Protein AF-A0A936CEL1-F1 (afdb_monomer_lite)

Foldseek 3Di:
DDQADWDADPVVQWIFDDDWDFDADPNDTDDTLPRKGFIFNVVPFAWPDFDPDPVQKDWDDDQWPPDDPPTDGDRPIDIGGDTDTPPTDIHRPPDDD

Sequence (97 aa):
MGDGSFSIDQQRYNADLGQLFYEIKGGKIAACSGTCPTRCAPPTLECDGHDRRKKSYEVWGSFFDGKGQPGQVNAVSHGSVPARFRNVNVINTGRKA

pLDDT: mean 76.97, std 11.88, range [41.47, 93.38]

Radius of gyration: 15.07 Å; chains: 1; bounding box: 42×28×39 Å

Structure (mmCIF, N/CA/C/O backbone):
data_AF-A0A936CEL1-F1
#
_entry.id   AF-A0A936CEL1-F1
#
loop_
_atom_site.group_PDB
_atom_site.id
_atom_site.type_symbol
_atom_site.label_atom_id
_atom_site.label_alt_id
_atom_site.label_comp_id
_atom_site.label_asym_id
_atom_site.label_entity_id
_atom_site.label_seq_id
_atom_site.pdbx_PDB_ins_code
_atom_site.Cartn_x
_atom_site.Cartn_y
_atom_site.Cartn_z
_atom_site.occupancy
_atom_site.B_iso_or_equiv
_atom_site.auth_seq_id
_atom_site.auth_comp_id
_atom_site.auth_asym_id
_atom_site.auth_atom_id
_atom_site.pdbx_PDB_model_num
ATOM 1 N N . MET A 1 1 ? 2.131 17.313 -6.023 1.00 41.47 1 MET A N 1
ATOM 2 C CA . MET A 1 1 ? 1.905 16.001 -5.385 1.00 41.47 1 MET A CA 1
ATOM 3 C C . MET A 1 1 ? 3.205 15.638 -4.696 1.00 41.47 1 MET A C 1
ATOM 5 O O . MET A 1 1 ? 4.238 15.825 -5.320 1.00 41.47 1 MET A O 1
ATOM 9 N N . GLY A 1 2 ? 3.172 15.316 -3.404 1.00 44.53 2 GLY A N 1
ATOM 10 C CA . GLY A 1 2 ? 4.379 15.002 -2.638 1.00 44.53 2 GLY A CA 1
ATOM 11 C C . GLY A 1 2 ? 4.614 13.500 -2.638 1.00 44.53 2 GLY A C 1
ATOM 12 O O . GLY A 1 2 ? 3.681 12.739 -2.378 1.00 44.53 2 GLY A O 1
ATOM 13 N N . ASP A 1 3 ? 5.840 13.083 -2.926 1.00 55.31 3 ASP A N 1
ATOM 14 C CA . ASP A 1 3 ? 6.237 11.692 -2.775 1.00 55.31 3 ASP A CA 1
ATOM 15 C C . ASP A 1 3 ? 6.333 11.409 -1.273 1.00 55.31 3 ASP A C 1
ATOM 17 O O . ASP A 1 3 ? 7.174 11.961 -0.565 1.00 55.31 3 ASP A O 1
ATOM 21 N N . GLY A 1 4 ? 5.387 10.630 -0.749 1.00 62.56 4 GLY A N 1
ATOM 22 C CA . GLY A 1 4 ? 5.457 10.121 0.618 1.00 62.56 4 GLY A CA 1
ATOM 23 C C . GLY A 1 4 ? 6.706 9.265 0.846 1.00 62.56 4 GLY A C 1
ATOM 24 O O . GLY A 1 4 ? 7.442 8.933 -0.081 1.00 62.56 4 GLY A O 1
ATOM 25 N N . SER A 1 5 ? 6.960 8.885 2.094 1.00 69.12 5 SER A N 1
ATOM 26 C CA . SER A 1 5 ? 8.141 8.093 2.441 1.00 69.12 5 SER A CA 1
ATOM 27 C C . SER A 1 5 ? 8.000 6.635 1.995 1.00 69.12 5 SER A C 1
ATOM 29 O O . SER A 1 5 ? 6.978 6.000 2.270 1.00 69.12 5 SER A O 1
ATOM 31 N N . PHE A 1 6 ? 9.058 6.091 1.391 1.00 76.06 6 PHE A N 1
ATOM 32 C CA . PHE A 1 6 ? 9.224 4.659 1.165 1.00 76.06 6 PHE A CA 1
ATOM 33 C C . PHE A 1 6 ? 10.606 4.200 1.645 1.00 76.06 6 PHE A C 1
ATOM 35 O O . PHE A 1 6 ? 11.626 4.784 1.286 1.00 76.06 6 PHE A O 1
ATOM 42 N N . SER A 1 7 ? 10.657 3.159 2.473 1.00 76.69 7 SER A N 1
ATOM 43 C CA . SER A 1 7 ? 11.900 2.474 2.833 1.00 76.69 7 SER A CA 1
ATOM 44 C C . SER A 1 7 ? 11.632 1.001 3.115 1.00 76.69 7 SER A C 1
ATOM 46 O O . SER A 1 7 ? 10.565 0.645 3.617 1.00 76.69 7 SER A O 1
ATOM 48 N N . ILE A 1 8 ? 12.588 0.142 2.765 1.00 79.38 8 ILE A N 1
ATOM 49 C CA . ILE A 1 8 ? 12.518 -1.297 3.012 1.00 79.38 8 ILE A CA 1
ATOM 50 C C . ILE A 1 8 ? 13.833 -1.730 3.645 1.00 79.38 8 ILE A C 1
ATOM 52 O O . ILE A 1 8 ? 14.905 -1.566 3.067 1.00 79.38 8 ILE A O 1
ATOM 56 N N . ASP A 1 9 ? 13.729 -2.319 4.826 1.00 82.69 9 ASP A N 1
ATOM 57 C CA . ASP A 1 9 ? 14.795 -3.070 5.463 1.00 82.69 9 ASP A CA 1
ATOM 58 C C . ASP A 1 9 ? 14.467 -4.556 5.342 1.00 82.69 9 ASP A C 1
ATOM 60 O O . ASP A 1 9 ? 13.636 -5.104 6.072 1.00 82.69 9 ASP A O 1
ATOM 64 N N . GLN A 1 10 ? 15.129 -5.207 4.389 1.00 77.06 10 GLN A N 1
ATOM 65 C CA . GLN A 1 10 ? 14.916 -6.621 4.115 1.00 77.06 10 GLN A CA 1
ATOM 66 C C . GLN A 1 10 ? 15.391 -7.523 5.265 1.00 77.06 10 GLN A C 1
ATOM 68 O O . GLN A 1 10 ? 14.794 -8.572 5.481 1.00 77.06 10 GLN A O 1
ATOM 73 N N . GLN A 1 11 ? 16.425 -7.135 6.020 1.00 81.25 11 GLN A N 1
ATOM 74 C CA . GLN A 1 11 ? 16.976 -7.975 7.092 1.00 81.25 11 GLN A CA 1
ATOM 75 C C . GLN A 1 11 ? 16.055 -8.014 8.310 1.00 81.25 11 GLN A C 1
ATOM 77 O O . GLN A 1 11 ? 15.898 -9.058 8.941 1.00 81.25 11 GLN A O 1
ATOM 82 N N . ARG A 1 12 ? 15.430 -6.879 8.636 1.00 82.25 12 ARG A N 1
ATOM 83 C CA . ARG A 1 12 ? 14.463 -6.770 9.738 1.00 82.25 12 ARG A CA 1
ATOM 84 C C . ARG A 1 12 ? 13.020 -6.985 9.299 1.00 82.25 12 ARG A C 1
ATOM 86 O O . ARG A 1 12 ? 12.128 -6.863 10.132 1.00 82.25 12 ARG A O 1
ATOM 93 N N . TYR A 1 13 ? 12.800 -7.287 8.020 1.00 78.00 13 TYR A N 1
ATOM 94 C CA . TYR A 1 13 ? 11.479 -7.393 7.409 1.00 78.00 13 TYR A CA 1
ATOM 95 C C . TYR A 1 13 ? 10.595 -6.196 7.755 1.00 78.00 13 TYR A C 1
ATOM 97 O O . TYR A 1 13 ? 9.457 -6.374 8.159 1.00 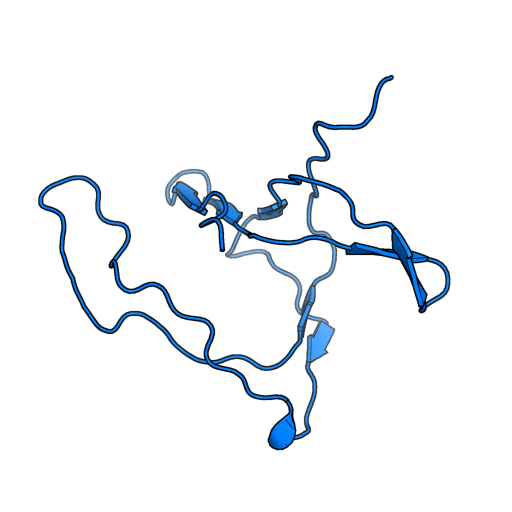78.00 13 TYR A O 1
ATOM 105 N N . ASN A 1 14 ? 11.121 -4.981 7.612 1.00 80.31 14 ASN A N 1
ATOM 106 C CA . ASN A 1 14 ? 10.368 -3.756 7.855 1.00 80.31 14 ASN A CA 1
ATOM 107 C C . ASN A 1 14 ? 10.197 -2.990 6.550 1.00 80.31 14 ASN A C 1
ATOM 109 O O . ASN A 1 14 ? 11.157 -2.796 5.808 1.00 80.31 14 ASN A O 1
ATOM 113 N N . ALA A 1 15 ? 8.986 -2.516 6.296 1.00 77.75 15 ALA A N 1
ATOM 114 C CA . ALA A 1 15 ? 8.698 -1.590 5.217 1.00 77.75 15 ALA A CA 1
ATOM 115 C C . ALA A 1 15 ? 7.897 -0.414 5.767 1.00 77.75 15 ALA A C 1
ATOM 117 O O . ALA A 1 15 ? 6.859 -0.628 6.387 1.00 77.75 15 ALA A O 1
ATOM 118 N N . ASP A 1 16 ? 8.370 0.803 5.515 1.00 77.44 16 ASP A N 1
ATOM 119 C CA . ASP A 1 16 ? 7.629 2.035 5.770 1.00 77.44 16 ASP A CA 1
ATOM 120 C C . ASP A 1 16 ? 7.188 2.573 4.410 1.00 77.44 16 ASP A C 1
ATOM 122 O O . ASP A 1 16 ? 8.035 2.991 3.625 1.00 77.44 16 ASP A O 1
ATOM 126 N N . LEU A 1 17 ? 5.890 2.509 4.099 1.00 77.62 17 LEU A N 1
ATOM 127 C CA . LEU A 1 17 ? 5.348 2.880 2.788 1.00 77.62 17 LEU A CA 1
ATOM 128 C C . LEU A 1 17 ? 4.091 3.744 2.937 1.00 77.62 17 LEU A C 1
ATOM 130 O O . LEU A 1 17 ? 3.195 3.424 3.719 1.00 77.62 17 LEU A O 1
ATOM 134 N N . GLY A 1 18 ? 3.992 4.792 2.122 1.00 74.62 18 GLY A N 1
ATOM 135 C CA . GLY A 1 18 ? 2.719 5.402 1.744 1.00 74.62 18 GLY A CA 1
ATOM 136 C C . GLY A 1 18 ? 2.738 6.926 1.655 1.00 74.62 18 GLY A C 1
ATOM 137 O O . GLY A 1 18 ? 3.649 7.600 2.133 1.00 74.62 18 GLY A O 1
ATOM 138 N N . GLN A 1 19 ? 1.717 7.455 0.980 1.00 74.69 19 GLN A N 1
ATOM 139 C CA . GLN A 1 19 ? 1.623 8.867 0.591 1.00 74.69 19 GLN A CA 1
ATOM 140 C C . GLN A 1 19 ? 0.421 9.572 1.228 1.00 74.69 19 GLN A C 1
ATOM 142 O O . GLN A 1 19 ? 0.518 10.739 1.598 1.00 74.69 19 GLN A O 1
ATOM 147 N N . LEU A 1 20 ? -0.707 8.868 1.369 1.00 79.00 20 LEU A N 1
ATOM 148 C CA . LEU A 1 20 ? -1.964 9.417 1.865 1.00 79.00 20 LEU A CA 1
ATOM 149 C C . LEU A 1 20 ? -2.715 8.364 2.676 1.00 79.00 20 LEU A C 1
ATOM 151 O O . LEU A 1 20 ? -2.844 7.218 2.246 1.00 79.00 20 LEU A O 1
ATOM 155 N N . PHE A 1 21 ? -3.226 8.769 3.837 1.00 80.62 21 PHE A N 1
ATOM 156 C CA . PHE A 1 21 ? -3.837 7.860 4.798 1.00 80.62 21 PHE A CA 1
ATOM 157 C C . PHE A 1 21 ? -5.172 8.399 5.297 1.00 80.62 21 PHE A C 1
ATOM 159 O O . PHE A 1 21 ? -5.314 9.580 5.622 1.00 80.62 21 PHE A O 1
ATOM 166 N N . TYR A 1 22 ? -6.143 7.496 5.393 1.00 83.69 22 TYR A N 1
ATOM 167 C CA 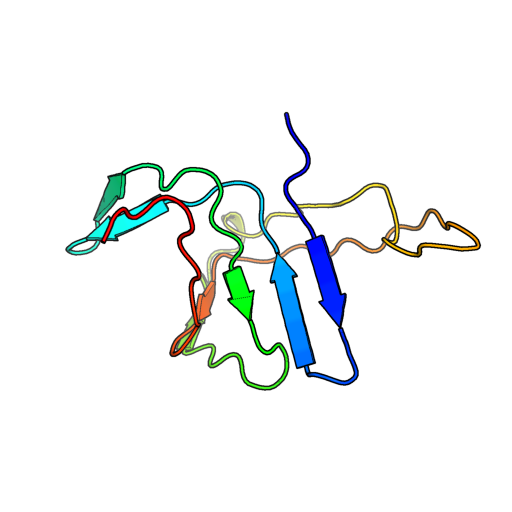. TYR A 1 22 ? -7.475 7.783 5.898 1.00 83.69 22 TYR A CA 1
ATOM 168 C C . TYR A 1 22 ? -7.848 6.788 6.986 1.00 83.69 22 TYR A C 1
ATOM 170 O O . TYR A 1 22 ? -7.681 5.578 6.829 1.00 83.69 22 TYR A O 1
ATOM 178 N N . GLU A 1 23 ? -8.411 7.296 8.075 1.00 85.56 23 GLU A N 1
ATOM 179 C CA . GLU A 1 23 ? -8.998 6.453 9.108 1.00 85.56 23 GLU A CA 1
ATOM 180 C C . GLU A 1 23 ? -10.382 5.964 8.658 1.00 85.56 23 GLU A C 1
ATOM 182 O O . GLU A 1 23 ? -11.215 6.760 8.219 1.00 85.56 23 GLU A O 1
ATOM 187 N N . ILE A 1 24 ? -10.650 4.664 8.804 1.00 88.00 24 ILE A N 1
ATOM 188 C CA . ILE A 1 24 ? -11.971 4.075 8.562 1.00 88.00 24 ILE A CA 1
ATOM 189 C C . ILE A 1 24 ? -12.623 3.762 9.912 1.00 88.00 24 ILE A C 1
ATOM 191 O O . ILE A 1 24 ? -12.100 2.964 10.688 1.00 88.00 24 ILE A O 1
ATOM 195 N N . LYS A 1 25 ? -13.795 4.349 10.178 1.00 88.31 25 LYS A N 1
ATOM 196 C CA . LYS A 1 25 ? -14.616 4.090 11.372 1.00 88.31 25 LYS A CA 1
ATOM 197 C C . LYS A 1 25 ? -16.027 3.691 10.962 1.00 88.31 25 LYS A C 1
ATOM 199 O O . LYS A 1 25 ? -16.659 4.371 10.160 1.00 88.31 25 LYS A O 1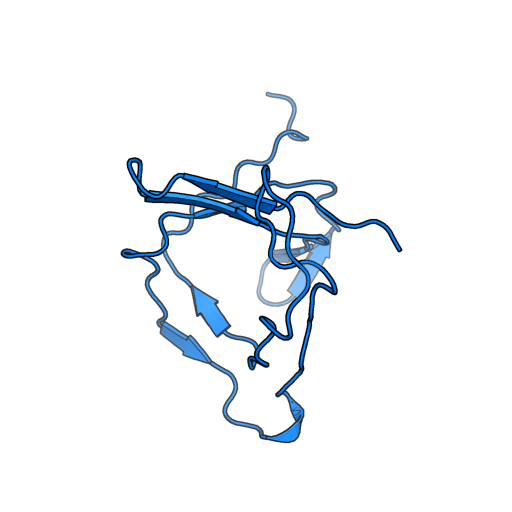
ATOM 204 N N . GLY A 1 26 ? -16.521 2.569 11.488 1.00 91.44 26 GLY A N 1
ATOM 205 C CA . GLY A 1 26 ? -17.868 2.073 11.167 1.00 91.44 26 GLY A CA 1
ATOM 206 C C . GLY A 1 26 ? -18.103 1.846 9.666 1.00 91.44 26 GLY A C 1
ATOM 207 O O . GLY A 1 26 ? -19.202 2.080 9.174 1.00 91.44 26 GLY A O 1
ATOM 208 N N . GLY A 1 27 ? -17.059 1.466 8.921 1.00 92.12 27 GLY A N 1
ATOM 209 C CA . GLY A 1 27 ? -17.128 1.268 7.469 1.00 92.12 27 GLY A CA 1
ATOM 210 C C . GLY A 1 27 ? -17.136 2.553 6.633 1.00 92.12 27 GLY A C 1
ATOM 211 O O . GLY A 1 27 ? -17.306 2.473 5.420 1.00 92.12 27 GLY A O 1
ATOM 212 N N . LYS A 1 28 ? -16.945 3.728 7.245 1.00 92.00 28 LYS A N 1
ATOM 213 C CA . LYS A 1 28 ? -16.871 5.020 6.551 1.00 92.00 28 LYS A CA 1
ATOM 214 C C . LYS A 1 28 ? -15.500 5.659 6.736 1.00 92.00 28 LYS A C 1
ATOM 216 O O . LYS A 1 28 ? -14.886 5.519 7.793 1.00 92.00 28 LYS A O 1
ATOM 221 N N . ILE A 1 29 ? -15.042 6.381 5.715 1.00 88.69 29 ILE A N 1
ATOM 222 C CA . ILE A 1 29 ? -13.855 7.237 5.810 1.00 88.69 29 ILE A CA 1
ATOM 223 C C . ILE A 1 29 ? -14.179 8.375 6.784 1.00 88.69 29 ILE A C 1
ATOM 225 O O . ILE A 1 29 ? -15.169 9.078 6.597 1.00 88.69 29 ILE A O 1
ATOM 229 N N . ALA A 1 30 ? -13.375 8.517 7.835 1.00 82.62 30 ALA A N 1
ATOM 230 C CA . ALA A 1 30 ? -13.586 9.493 8.895 1.00 82.62 30 ALA A CA 1
ATOM 231 C C . ALA A 1 30 ? -12.706 10.737 8.706 1.00 82.62 30 ALA A C 1
ATOM 233 O O . ALA A 1 30 ? -13.218 11.805 8.389 1.00 82.62 30 ALA A O 1
ATOM 234 N N . ALA A 1 31 ? -11.389 10.606 8.885 1.00 75.88 31 ALA A N 1
ATOM 235 C CA . ALA A 1 31 ? -10.449 11.725 8.826 1.00 75.88 31 ALA A CA 1
ATOM 236 C C . ALA A 1 31 ? -9.179 11.358 8.051 1.00 75.88 31 ALA A C 1
ATOM 238 O O . ALA A 1 31 ? -8.730 10.210 8.083 1.00 75.88 31 ALA A O 1
ATOM 239 N N . CYS A 1 32 ? -8.591 12.353 7.379 1.00 68.38 32 CYS A N 1
ATOM 240 C CA . CYS A 1 32 ? -7.239 12.250 6.837 1.00 68.38 32 CYS A CA 1
ATOM 241 C C . CYS A 1 32 ? -6.257 12.196 8.010 1.00 68.38 32 CYS A C 1
ATOM 243 O O . CYS A 1 32 ? -6.172 13.137 8.801 1.00 68.38 32 CYS A O 1
ATOM 245 N N . SER A 1 33 ? -5.534 11.092 8.144 1.00 61.66 33 SER A N 1
ATOM 246 C CA . SER A 1 33 ? -4.602 10.876 9.246 1.00 61.66 33 SER A CA 1
ATOM 247 C C . SER A 1 33 ? -3.190 11.322 8.865 1.00 61.66 33 SER A C 1
ATOM 249 O O . SER A 1 33 ? -2.267 10.532 8.999 1.00 61.66 33 SER A O 1
ATOM 251 N N . GLY A 1 34 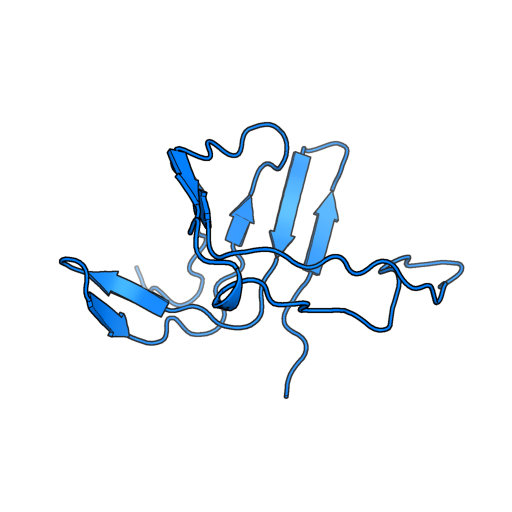? -3.026 12.552 8.358 1.00 63.28 34 GLY A N 1
ATOM 252 C CA . GLY A 1 34 ? -1.724 13.177 8.063 1.00 63.28 34 GLY A CA 1
ATOM 253 C C . GLY A 1 34 ? -0.650 12.247 7.467 1.00 63.28 34 GLY A C 1
ATOM 254 O O . GLY A 1 34 ? -0.943 11.335 6.692 1.00 63.28 34 GLY A O 1
ATOM 255 N N . THR A 1 35 ? 0.612 12.482 7.830 1.00 59.44 35 THR A N 1
ATOM 256 C CA . THR A 1 35 ? 1.741 11.587 7.537 1.00 59.44 35 THR A CA 1
ATOM 257 C C . THR A 1 35 ? 1.764 10.445 8.550 1.00 59.44 35 THR A C 1
ATOM 259 O O . THR A 1 35 ? 2.128 10.638 9.707 1.00 59.44 35 THR A O 1
ATOM 262 N N . CYS A 1 36 ? 1.384 9.246 8.118 1.00 60.59 36 CYS A N 1
ATOM 263 C CA . CYS A 1 36 ? 1.366 8.057 8.961 1.00 60.59 36 CYS A CA 1
ATOM 264 C C . CYS A 1 36 ? 2.223 6.962 8.313 1.00 60.59 36 CYS A C 1
ATOM 266 O O . CYS A 1 36 ? 1.708 6.222 7.477 1.00 60.59 36 CYS A O 1
ATOM 268 N N . PRO A 1 37 ? 3.528 6.851 8.624 1.00 61.59 37 PRO A N 1
ATOM 269 C CA . PRO A 1 37 ? 4.326 5.760 8.083 1.00 61.59 37 PRO A CA 1
ATOM 270 C C . PRO A 1 37 ? 3.714 4.430 8.538 1.00 61.59 37 PRO A C 1
ATOM 272 O O . PRO A 1 37 ? 3.623 4.126 9.730 1.00 61.59 37 PRO A O 1
ATOM 275 N N . THR A 1 38 ? 3.240 3.640 7.577 1.00 62.34 38 THR A N 1
ATOM 276 C CA . THR A 1 38 ? 2.740 2.302 7.879 1.00 62.34 38 THR A CA 1
ATOM 277 C C . THR A 1 38 ? 3.940 1.379 7.943 1.00 62.34 38 THR A C 1
ATOM 279 O O . THR A 1 38 ? 4.526 1.089 6.902 1.00 62.34 38 THR A O 1
ATOM 282 N N . ARG A 1 39 ? 4.284 0.921 9.151 1.00 63.56 39 ARG A N 1
ATOM 283 C CA . ARG A 1 39 ? 5.334 -0.074 9.341 1.00 63.56 39 ARG A CA 1
ATOM 284 C C . ARG A 1 39 ? 4.752 -1.465 9.158 1.00 63.56 39 ARG A C 1
ATOM 286 O O . ARG A 1 39 ? 4.114 -2.021 10.049 1.00 63.56 39 ARG A O 1
ATOM 293 N N . CYS A 1 40 ? 5.003 -2.039 7.998 1.00 66.12 40 CYS A N 1
ATOM 294 C CA . CYS A 1 40 ? 4.593 -3.393 7.672 1.00 66.12 40 CYS A CA 1
ATOM 295 C C . CYS A 1 40 ? 5.765 -4.355 7.820 1.00 66.12 40 CYS A C 1
ATOM 297 O O . CYS A 1 40 ? 6.906 -3.978 7.554 1.00 66.12 40 CYS A O 1
ATOM 299 N N . ALA A 1 41 ? 5.459 -5.613 8.133 1.00 67.44 41 ALA A N 1
ATOM 300 C CA . ALA A 1 41 ? 6.352 -6.723 7.851 1.00 67.44 41 ALA A CA 1
ATOM 301 C C . ALA A 1 41 ? 5.865 -7.449 6.588 1.00 67.44 41 ALA A C 1
ATOM 303 O O . ALA A 1 41 ? 4.921 -8.235 6.673 1.00 67.44 41 ALA A O 1
ATOM 304 N N . PRO A 1 42 ? 6.455 -7.178 5.401 1.00 63.97 42 PRO A N 1
ATOM 305 C CA . PRO A 1 42 ? 5.959 -7.695 4.125 1.00 63.97 42 PRO A CA 1
ATOM 306 C C . PRO A 1 42 ? 5.685 -9.209 4.077 1.00 63.97 42 PRO A C 1
ATOM 308 O O . PRO A 1 42 ? 4.638 -9.576 3.546 1.00 63.97 42 PRO A O 1
ATOM 311 N N . PRO A 1 43 ? 6.534 -10.104 4.633 1.00 62.91 43 PRO A N 1
ATOM 312 C CA . PRO A 1 43 ? 6.272 -11.544 4.554 1.00 62.91 43 PRO A CA 1
ATOM 313 C C . PRO A 1 43 ? 5.107 -12.015 5.434 1.00 62.91 43 PRO A C 1
ATOM 315 O O . PRO A 1 43 ? 4.657 -13.144 5.274 1.00 62.91 43 PRO A O 1
ATOM 318 N N . THR A 1 44 ? 4.613 -11.185 6.357 1.00 67.12 44 THR A N 1
ATOM 319 C CA . THR A 1 44 ? 3.548 -11.555 7.303 1.00 67.12 44 THR A CA 1
ATOM 320 C C . THR A 1 44 ? 2.260 -10.766 7.087 1.00 67.12 44 THR A C 1
ATOM 322 O O . THR A 1 44 ? 1.394 -10.761 7.959 1.00 67.12 44 THR A O 1
ATOM 325 N N . LEU A 1 45 ? 2.122 -10.062 5.959 1.00 75.81 45 LEU A N 1
ATOM 326 C CA . LEU A 1 45 ? 0.896 -9.339 5.638 1.00 75.81 45 LEU A CA 1
ATOM 327 C C . LEU A 1 45 ? -0.257 -10.322 5.403 1.00 75.81 45 LEU A C 1
ATOM 329 O O . LEU A 1 45 ? -0.319 -11.014 4.389 1.00 75.81 45 LEU A O 1
ATOM 333 N N . GLU A 1 46 ? -1.199 -10.353 6.341 1.00 85.88 46 GLU A N 1
ATOM 334 C CA . GLU A 1 46 ? -2.371 -11.220 6.273 1.00 85.88 46 GLU A CA 1
ATOM 335 C C . GLU A 1 46 ? -3.447 -10.582 5.384 1.00 85.88 46 GLU A C 1
ATOM 337 O O . GLU A 1 46 ? -4.242 -9.755 5.832 1.00 85.88 46 GLU A O 1
ATOM 342 N N . CYS A 1 47 ? -3.449 -10.931 4.097 1.00 88.75 47 CYS A N 1
ATOM 343 C CA . CYS A 1 47 ? -4.465 -10.484 3.146 1.00 88.75 47 CYS A CA 1
ATOM 344 C C . CYS A 1 47 ? -5.720 -11.363 3.244 1.00 88.75 47 CYS A C 1
ATOM 346 O O . CYS A 1 47 ? -5.668 -12.549 2.921 1.00 88.75 47 CYS A O 1
ATOM 348 N N . ASP A 1 48 ? -6.854 -10.782 3.644 1.00 91.88 48 ASP A N 1
ATOM 349 C CA . ASP A 1 48 ? -8.134 -11.497 3.785 1.00 91.88 48 ASP A CA 1
ATOM 350 C C . ASP A 1 48 ? -9.193 -11.060 2.753 1.00 91.88 48 ASP A C 1
ATOM 352 O O . ASP A 1 48 ? -10.337 -11.519 2.790 1.00 91.88 48 ASP A O 1
ATOM 356 N N . GLY A 1 49 ? -8.834 -10.177 1.814 1.00 91.81 49 GLY A N 1
ATOM 357 C CA . GLY A 1 49 ? -9.731 -9.761 0.739 1.00 91.81 49 GLY A CA 1
ATOM 358 C C . GLY A 1 49 ? -9.127 -8.768 -0.251 1.00 91.81 49 GLY A C 1
ATOM 359 O O . GLY A 1 49 ? -8.225 -8.003 0.075 1.00 91.81 49 GLY A O 1
ATOM 360 N N . HIS A 1 50 ? -9.670 -8.759 -1.467 1.00 92.44 50 HIS A N 1
ATOM 361 C CA . HIS A 1 50 ? -9.337 -7.815 -2.534 1.00 92.44 50 HIS A CA 1
ATOM 362 C C . HIS A 1 50 ? -10.564 -7.552 -3.418 1.00 92.44 50 HIS A C 1
ATOM 364 O O . HIS A 1 50 ? -11.462 -8.397 -3.507 1.00 92.44 50 HIS A O 1
ATOM 370 N N . ASP A 1 51 ? -10.624 -6.387 -4.069 1.00 93.19 51 ASP A N 1
ATOM 371 C CA . ASP A 1 51 ? -11.694 -6.100 -5.029 1.00 93.19 51 ASP A CA 1
ATOM 372 C C . ASP A 1 51 ? -11.557 -6.998 -6.273 1.00 93.19 51 ASP A C 1
ATOM 374 O O . ASP A 1 51 ? -10.487 -7.119 -6.864 1.00 93.19 51 ASP A O 1
ATOM 378 N N . ARG A 1 52 ? -12.657 -7.635 -6.687 1.00 91.38 52 ARG A N 1
ATOM 379 C CA . ARG A 1 52 ? -12.705 -8.531 -7.857 1.00 91.38 52 ARG A CA 1
ATOM 380 C C . ARG A 1 52 ? -13.051 -7.811 -9.160 1.00 91.38 52 ARG A C 1
ATOM 382 O O . ARG A 1 52 ? -13.080 -8.428 -10.225 1.00 91.38 52 ARG A O 1
ATOM 389 N N . ARG A 1 53 ? -13.393 -6.524 -9.103 1.00 93.31 53 ARG A N 1
ATOM 390 C CA . ARG A 1 53 ? -13.808 -5.752 -10.276 1.00 93.31 53 ARG A CA 1
ATOM 391 C C . ARG A 1 53 ? -12.581 -5.291 -11.058 1.00 93.31 53 ARG A C 1
ATOM 393 O O . ARG A 1 53 ? -11.748 -4.561 -10.537 1.00 93.31 53 ARG A O 1
ATOM 400 N N . LYS A 1 54 ? -12.529 -5.611 -12.356 1.00 88.06 54 LYS A N 1
ATOM 401 C CA . LYS A 1 54 ? -11.443 -5.167 -13.256 1.00 88.06 54 LYS A CA 1
ATOM 402 C C . LYS A 1 54 ? -11.241 -3.648 -13.270 1.00 88.06 54 LYS A C 1
ATOM 404 O O . LYS A 1 54 ? -10.117 -3.189 -13.394 1.00 88.06 54 LYS A O 1
ATOM 409 N N . LYS A 1 55 ? -12.323 -2.876 -13.120 1.00 93.06 55 LYS A N 1
ATOM 410 C CA . LYS A 1 55 ? -12.278 -1.404 -13.116 1.00 93.06 55 LYS A CA 1
ATOM 411 C C . LYS A 1 55 ? -11.529 -0.797 -11.926 1.00 93.06 55 LYS A C 1
ATOM 413 O O . LYS A 1 55 ? -11.263 0.393 -11.953 1.00 93.06 55 LYS A O 1
ATOM 418 N N . SER A 1 56 ? -11.268 -1.585 -10.886 1.00 91.75 56 SER A N 1
ATOM 419 C CA . SER A 1 56 ? -10.591 -1.133 -9.669 1.00 91.75 56 SER A CA 1
ATOM 420 C C . SER A 1 56 ? -9.079 -1.366 -9.726 1.00 91.75 56 SER A C 1
ATOM 422 O O . SER A 1 56 ? -8.387 -1.068 -8.761 1.00 91.75 56 SER A O 1
ATOM 424 N N . TYR A 1 57 ? -8.567 -1.955 -10.812 1.00 91.62 57 TYR A N 1
ATOM 425 C CA . TYR A 1 57 ? -7.134 -2.127 -11.017 1.00 91.62 57 TYR A CA 1
ATOM 426 C C . TYR A 1 57 ? -6.511 -0.787 -11.402 1.00 91.62 57 TYR A C 1
ATOM 428 O O . TYR A 1 57 ? -6.875 -0.205 -12.424 1.00 91.62 57 TYR A O 1
ATOM 436 N N . GLU A 1 58 ? -5.549 -0.331 -10.608 1.00 89.25 58 GLU A N 1
ATOM 437 C CA . GLU A 1 58 ? -4.832 0.919 -10.842 1.00 89.25 58 GLU A CA 1
ATOM 438 C C . GLU A 1 58 ? -3.323 0.681 -10.763 1.00 89.25 58 GLU A C 1
ATOM 440 O O . GLU A 1 58 ? -2.844 -0.121 -9.959 1.00 89.25 58 GLU A O 1
ATOM 445 N N . VAL A 1 59 ? -2.562 1.379 -11.610 1.00 85.94 59 VAL A N 1
ATOM 446 C CA . VAL A 1 59 ? -1.097 1.382 -11.560 1.00 85.94 59 VAL A CA 1
ATOM 447 C C . VAL A 1 59 ? -0.656 2.667 -10.879 1.00 85.94 59 VAL A C 1
ATOM 449 O O . VAL A 1 59 ? -0.651 3.734 -11.488 1.00 85.94 59 VAL A O 1
ATOM 452 N N . TRP A 1 60 ? -0.272 2.540 -9.614 1.00 77.12 60 TRP A N 1
ATOM 453 C CA . TRP A 1 60 ? 0.415 3.587 -8.871 1.00 77.12 60 TRP A CA 1
ATOM 454 C C . TRP A 1 60 ? 1.904 3.287 -8.943 1.00 77.12 60 TRP A C 1
ATOM 456 O O . TRP A 1 60 ? 2.345 2.228 -8.499 1.00 77.12 60 TRP A O 1
ATOM 466 N N . GLY A 1 61 ? 2.662 4.168 -9.589 1.00 70.81 61 GLY A N 1
ATOM 467 C CA . GLY A 1 61 ? 4.050 3.894 -9.919 1.00 70.81 61 GLY A CA 1
ATOM 468 C C . GLY A 1 61 ? 5.015 4.974 -9.472 1.00 70.81 61 GLY A C 1
ATOM 469 O O . GLY A 1 61 ? 4.682 6.155 -9.459 1.00 70.81 61 GLY A O 1
ATOM 470 N N . SER A 1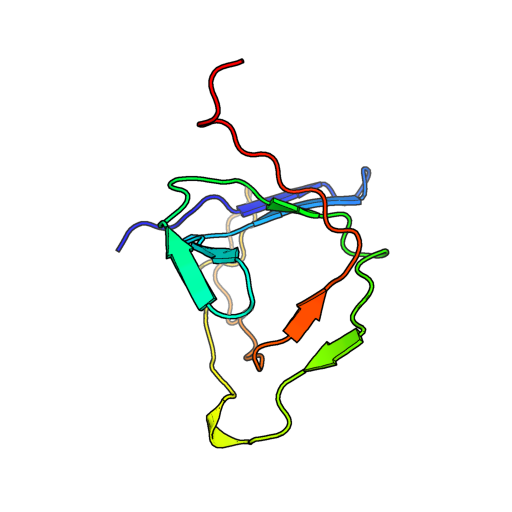 62 ? 6.229 4.541 -9.142 1.00 73.25 62 SER A N 1
ATOM 471 C CA . SER A 1 62 ? 7.398 5.405 -9.009 1.00 73.25 62 SER A CA 1
ATOM 472 C C . SER A 1 62 ? 8.166 5.407 -10.331 1.00 73.25 62 SER A C 1
ATOM 474 O O . SER A 1 62 ? 8.293 4.366 -10.983 1.00 73.25 62 SER A O 1
ATOM 476 N N . PHE A 1 63 ? 8.709 6.565 -10.712 1.00 72.06 63 PHE A N 1
ATOM 477 C CA . PHE A 1 63 ? 9.657 6.678 -11.826 1.00 72.06 63 PHE A CA 1
ATOM 478 C C . PHE A 1 63 ? 11.078 6.227 -11.445 1.00 72.06 63 PHE A C 1
ATOM 480 O O . PHE A 1 63 ? 11.937 6.124 -12.313 1.00 72.06 63 PHE A O 1
ATOM 487 N N . PHE A 1 64 ? 11.330 5.945 -10.164 1.00 72.56 64 PHE A N 1
ATOM 488 C CA . PHE A 1 64 ? 12.630 5.540 -9.630 1.00 72.56 64 PHE A CA 1
ATOM 489 C C . PHE A 1 64 ? 12.568 4.134 -9.037 1.00 72.56 64 PHE A C 1
ATOM 491 O O . PHE A 1 64 ? 11.563 3.760 -8.427 1.00 72.56 64 PHE A O 1
ATOM 498 N N . ASP A 1 65 ? 13.662 3.379 -9.167 1.00 73.62 65 ASP A N 1
ATOM 499 C CA . ASP A 1 65 ? 13.760 2.004 -8.662 1.00 73.62 65 ASP A CA 1
ATOM 500 C C . ASP A 1 65 ? 13.987 1.913 -7.139 1.00 73.62 65 ASP A C 1
ATOM 502 O O . ASP A 1 65 ? 13.971 0.822 -6.570 1.00 73.62 65 ASP A O 1
ATOM 506 N N . GLY A 1 66 ? 14.192 3.057 -6.478 1.00 74.56 66 GLY A N 1
ATOM 507 C CA . GLY A 1 66 ? 14.404 3.158 -5.035 1.00 74.56 66 GLY A CA 1
ATOM 508 C C . GLY A 1 66 ? 15.795 2.730 -4.556 1.00 74.56 66 GLY A C 1
ATOM 509 O O . GLY A 1 66 ? 16.010 2.671 -3.344 1.00 74.56 66 GLY A O 1
ATOM 510 N N . LYS A 1 67 ? 16.756 2.444 -5.449 1.00 74.38 67 LYS A N 1
ATOM 511 C CA . LYS A 1 67 ? 18.135 2.118 -5.054 1.00 74.38 67 LYS A CA 1
ATOM 512 C C . LYS A 1 67 ? 18.920 3.374 -4.696 1.00 74.38 67 LYS A C 1
ATOM 514 O O . LYS A 1 67 ? 18.900 4.369 -5.413 1.00 74.38 67 LYS A O 1
ATOM 519 N N . GLY A 1 68 ? 19.661 3.297 -3.588 1.00 70.31 68 GLY A N 1
ATOM 520 C CA . GLY A 1 68 ? 20.480 4.406 -3.093 1.00 70.31 68 GLY A CA 1
ATOM 521 C C . GLY A 1 68 ? 21.707 4.700 -3.964 1.00 70.31 68 GLY A C 1
ATOM 522 O O . GLY A 1 68 ? 21.870 5.824 -4.427 1.00 70.31 68 GLY A O 1
ATOM 523 N N . GLN A 1 69 ? 22.579 3.709 -4.187 1.00 70.06 69 GLN A N 1
ATOM 524 C CA . GLN A 1 69 ? 23.814 3.854 -4.975 1.00 70.06 69 GLN A CA 1
ATOM 525 C C . GLN A 1 69 ? 24.249 2.510 -5.603 1.00 70.06 69 GLN A C 1
ATOM 527 O O . GLN A 1 69 ? 24.334 1.520 -4.872 1.00 70.06 69 GLN A O 1
ATOM 532 N N . PRO A 1 70 ? 24.577 2.462 -6.912 1.00 75.44 70 PRO A N 1
ATOM 533 C CA . PRO A 1 70 ? 24.253 3.479 -7.915 1.00 75.44 70 PRO A CA 1
ATOM 534 C C . PRO A 1 70 ? 22.728 3.565 -8.092 1.00 75.44 70 PRO A C 1
ATOM 536 O O . PRO A 1 70 ? 22.051 2.536 -8.119 1.00 75.44 70 PRO A O 1
ATOM 539 N N . GLY A 1 71 ? 22.185 4.781 -8.191 1.00 78.25 71 GLY A N 1
ATOM 540 C CA . GLY A 1 71 ? 20.754 4.966 -8.454 1.00 78.25 71 GLY A CA 1
ATOM 541 C C . GLY A 1 71 ? 20.385 4.399 -9.824 1.00 78.25 71 GLY A C 1
ATOM 542 O O . GLY A 1 71 ? 21.141 4.587 -10.782 1.00 78.25 71 GLY A O 1
ATOM 543 N N . GLN A 1 72 ? 19.253 3.699 -9.931 1.00 75.75 72 GLN A N 1
ATOM 544 C CA . GLN A 1 72 ? 18.771 3.198 -11.219 1.00 75.75 72 GLN A CA 1
ATOM 545 C C . GLN A 1 72 ? 17.345 3.680 -11.512 1.00 75.75 72 GLN A C 1
ATOM 547 O O . GLN A 1 72 ? 16.565 4.062 -10.641 1.00 75.75 72 GLN A O 1
ATOM 552 N N . VAL A 1 73 ? 17.012 3.697 -12.799 1.00 76.38 73 VAL A N 1
ATOM 553 C CA . VAL A 1 73 ? 15.685 4.050 -13.302 1.00 76.38 73 VAL A CA 1
ATOM 554 C C . VAL A 1 73 ? 15.202 2.871 -14.122 1.00 76.38 73 VAL A C 1
ATOM 556 O O . VAL A 1 73 ? 15.860 2.467 -15.080 1.00 76.38 73 VAL A O 1
ATOM 559 N N . ASN A 1 74 ? 14.077 2.287 -13.722 1.00 73.06 74 ASN A N 1
ATOM 560 C CA . ASN A 1 74 ? 13.470 1.173 -14.434 1.00 73.06 74 ASN A CA 1
ATOM 561 C C . ASN A 1 74 ? 11.952 1.159 -14.215 1.00 73.06 74 ASN A C 1
ATOM 563 O O . ASN A 1 74 ? 11.447 1.711 -13.236 1.00 73.06 74 ASN A O 1
ATOM 567 N N . ALA A 1 75 ? 11.226 0.487 -15.105 1.00 74.81 75 ALA A N 1
ATOM 568 C CA . ALA A 1 75 ? 9.809 0.204 -14.941 1.00 74.81 75 ALA A CA 1
ATOM 569 C C . ALA A 1 75 ? 9.610 -0.873 -13.858 1.00 74.81 75 ALA A C 1
ATOM 571 O O . ALA A 1 75 ? 9.495 -2.059 -14.150 1.00 74.81 75 ALA A O 1
ATOM 572 N N . VAL A 1 76 ? 9.607 -0.455 -12.591 1.00 74.94 76 VAL A N 1
ATOM 573 C CA . VAL A 1 76 ? 9.434 -1.348 -11.425 1.00 74.94 76 VAL A CA 1
ATOM 574 C C . VAL A 1 76 ? 7.987 -1.438 -10.928 1.00 74.94 76 VAL A C 1
ATOM 576 O O . VAL A 1 76 ? 7.665 -2.236 -10.047 1.00 74.94 76 VAL A O 1
ATOM 579 N N . SER A 1 77 ? 7.104 -0.611 -11.482 1.00 81.50 77 SER A N 1
ATOM 580 C CA . SER A 1 77 ? 5.740 -0.442 -10.987 1.00 81.50 77 SER A CA 1
ATOM 581 C C . SER A 1 77 ? 4.796 -1.493 -11.565 1.00 81.50 77 SER A C 1
ATOM 583 O O . SER A 1 77 ? 4.790 -1.739 -12.769 1.00 81.50 77 SER A O 1
ATOM 585 N N . HIS A 1 78 ? 3.960 -2.072 -10.707 1.00 84.25 78 HIS A N 1
ATOM 586 C CA . HIS A 1 78 ? 2.901 -3.009 -11.079 1.00 84.25 78 HIS A CA 1
ATOM 587 C C . HIS A 1 78 ? 1.582 -2.501 -10.505 1.00 84.25 78 HIS A C 1
ATOM 589 O O . HIS A 1 78 ? 1.566 -1.887 -9.438 1.00 84.25 78 HIS A O 1
ATOM 595 N N . GLY A 1 79 ? 0.476 -2.729 -11.210 1.00 87.44 79 GLY A N 1
ATOM 596 C CA . GLY A 1 79 ? -0.826 -2.322 -10.700 1.00 87.44 79 GLY A CA 1
ATOM 597 C C . GLY A 1 79 ? -1.371 -3.293 -9.668 1.00 87.44 79 GLY A C 1
ATOM 598 O O . GLY A 1 79 ? -1.014 -4.471 -9.631 1.00 87.44 79 GLY A O 1
ATOM 599 N N . SER A 1 80 ? -2.266 -2.778 -8.837 1.00 89.81 80 SER A N 1
ATOM 600 C CA . SER A 1 80 ? -2.975 -3.552 -7.830 1.00 89.81 80 SER A CA 1
ATOM 601 C C . SER A 1 80 ? -4.419 -3.084 -7.750 1.00 89.81 80 SER A C 1
ATOM 603 O O . SER A 1 80 ? -4.746 -1.932 -8.030 1.00 89.81 80 SER A O 1
ATOM 605 N N . VAL A 1 81 ? -5.291 -3.994 -7.336 1.00 93.38 81 VAL A N 1
ATOM 606 C CA . VAL A 1 81 ? -6.622 -3.640 -6.841 1.00 93.38 81 VAL A CA 1
ATOM 607 C C . VAL A 1 81 ? -6.532 -3.257 -5.357 1.00 93.38 81 VAL A C 1
ATOM 609 O O . VAL A 1 81 ? -5.578 -3.664 -4.683 1.00 93.38 81 VAL A O 1
ATOM 612 N N . PRO A 1 82 ? -7.523 -2.532 -4.807 1.00 91.88 82 PRO A N 1
ATOM 613 C CA . PRO A 1 82 ? -7.645 -2.357 -3.367 1.00 91.88 82 PRO A CA 1
ATOM 614 C C . PRO A 1 82 ? -7.712 -3.712 -2.650 1.00 91.88 82 PRO A C 1
ATOM 616 O O . PRO A 1 82 ? -8.519 -4.576 -3.008 1.00 91.88 82 PRO A O 1
ATOM 619 N N . ALA A 1 83 ? -6.877 -3.882 -1.627 1.00 91.50 83 ALA A N 1
ATOM 620 C CA . ALA A 1 83 ? -6.792 -5.088 -0.810 1.00 91.50 83 ALA A CA 1
ATOM 621 C C . ALA A 1 83 ? -6.899 -4.748 0.681 1.00 91.50 83 ALA A C 1
ATOM 623 O O . ALA A 1 83 ? -6.560 -3.642 1.108 1.00 91.50 83 ALA A O 1
ATOM 624 N N . ARG A 1 84 ? -7.391 -5.703 1.472 1.00 90.81 84 ARG A N 1
ATOM 625 C CA . ARG A 1 84 ? -7.508 -5.591 2.925 1.00 90.81 84 ARG A CA 1
ATOM 626 C C . ARG A 1 84 ? -6.469 -6.482 3.585 1.00 90.81 84 ARG A C 1
ATOM 628 O O . ARG A 1 84 ? -6.451 -7.691 3.371 1.00 90.81 84 ARG A O 1
ATOM 635 N N . PHE A 1 85 ? -5.652 -5.857 4.424 1.00 89.38 85 PHE A N 1
ATOM 636 C CA . PHE A 1 85 ? -4.656 -6.528 5.243 1.00 89.38 85 PHE A CA 1
ATOM 637 C C . PHE A 1 85 ? -5.046 -6.434 6.716 1.00 89.38 85 PHE A C 1
ATOM 639 O O . PHE A 1 85 ? -5.488 -5.383 7.191 1.00 89.38 85 PHE A O 1
ATOM 646 N N . ARG A 1 86 ? -4.909 -7.545 7.435 1.00 87.62 86 ARG A N 1
ATOM 647 C CA . ARG A 1 86 ? -5.123 -7.646 8.878 1.00 87.62 86 ARG A CA 1
ATOM 648 C C . ARG A 1 86 ? -3.794 -7.580 9.613 1.00 87.62 86 ARG A C 1
ATOM 650 O O . ARG A 1 86 ? -2.739 -7.808 9.032 1.00 87.62 86 ARG A O 1
ATOM 657 N N . ASN A 1 87 ? -3.874 -7.246 10.900 1.00 85.06 87 ASN A N 1
ATOM 658 C CA . ASN A 1 87 ? -2.735 -7.292 11.816 1.00 85.06 87 ASN A CA 1
ATOM 659 C C . ASN A 1 87 ? -1.536 -6.427 11.370 1.00 85.06 87 ASN A C 1
ATOM 661 O O . ASN A 1 87 ? -0.384 -6.744 11.652 1.00 85.06 87 ASN A O 1
ATOM 665 N N . VAL A 1 88 ? -1.812 -5.306 10.690 1.00 83.12 88 VAL A N 1
ATOM 666 C CA . VAL A 1 88 ? -0.796 -4.330 10.272 1.00 83.12 88 VAL A CA 1
ATOM 667 C C . VAL A 1 88 ? -0.558 -3.319 11.389 1.00 83.12 88 VAL A C 1
ATOM 669 O O . VAL A 1 88 ? -1.507 -2.734 11.916 1.00 83.12 88 VAL A O 1
ATOM 672 N N . ASN A 1 89 ? 0.709 -3.082 11.727 1.00 78.94 89 ASN A N 1
ATOM 673 C CA . ASN A 1 89 ? 1.073 -2.049 12.685 1.00 78.94 89 ASN A CA 1
ATOM 674 C C . ASN A 1 89 ? 1.139 -0.678 11.998 1.00 78.94 89 ASN A C 1
ATOM 676 O O . ASN A 1 89 ? 1.941 -0.440 11.097 1.00 78.94 89 ASN A O 1
ATOM 680 N N . VAL A 1 90 ? 0.294 0.247 12.438 1.00 77.50 90 VAL A N 1
ATOM 681 C CA . VAL A 1 90 ? 0.227 1.602 11.888 1.00 77.50 90 VAL A CA 1
ATOM 682 C C . VAL A 1 90 ? 0.824 2.564 12.911 1.00 77.50 90 VAL A C 1
ATOM 684 O O . VAL A 1 90 ? 0.238 2.787 13.972 1.00 77.50 90 VAL A O 1
ATOM 687 N N . ILE A 1 91 ? 1.989 3.142 12.604 1.00 74.00 91 ILE A N 1
ATOM 688 C CA . ILE A 1 91 ? 2.669 4.082 13.500 1.00 74.00 91 ILE A CA 1
ATOM 689 C C . ILE A 1 91 ? 2.167 5.495 13.199 1.00 74.00 91 ILE A C 1
ATOM 691 O O . ILE A 1 91 ? 2.634 6.163 12.280 1.00 74.00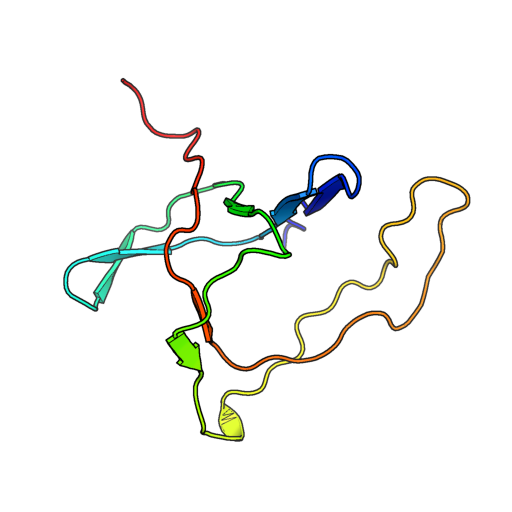 91 ILE A O 1
ATOM 695 N N . ASN A 1 92 ? 1.213 5.968 14.001 1.00 70.38 92 ASN A N 1
ATOM 696 C CA . ASN A 1 92 ? 0.712 7.336 13.904 1.00 70.38 92 ASN A CA 1
ATOM 697 C C . ASN A 1 92 ? 1.555 8.280 14.773 1.00 70.38 92 ASN A C 1
ATOM 699 O O . ASN A 1 92 ? 1.381 8.337 15.989 1.00 70.38 92 ASN A O 1
ATOM 703 N N . THR A 1 93 ? 2.442 9.044 14.138 1.00 65.50 93 THR A N 1
ATOM 704 C CA . THR A 1 93 ? 3.320 10.020 14.805 1.00 65.50 93 THR A CA 1
ATOM 705 C C . THR A 1 93 ? 2.614 11.329 15.183 1.00 65.50 93 THR A C 1
ATOM 707 O O . THR A 1 93 ? 3.201 12.160 15.870 1.00 65.50 93 THR A O 1
ATOM 710 N N . GLY A 1 94 ? 1.356 11.524 14.767 1.00 64.00 94 GLY A N 1
ATOM 711 C CA . GLY A 1 94 ? 0.552 12.717 15.053 1.00 64.00 94 GLY A CA 1
ATOM 712 C C . GLY A 1 94 ? -0.339 12.620 16.298 1.00 64.00 94 GLY A C 1
ATOM 713 O O . GLY A 1 94 ? -0.962 13.614 16.674 1.00 64.00 94 GLY A O 1
ATOM 714 N N . ARG A 1 95 ? -0.431 11.454 16.956 1.00 55.88 95 ARG A N 1
ATOM 715 C CA . ARG A 1 95 ? -1.155 11.323 18.232 1.00 55.88 95 ARG A CA 1
ATOM 716 C C . ARG A 1 95 ? -0.309 11.888 19.377 1.00 55.88 95 ARG A C 1
ATOM 718 O O . ARG A 1 95 ? 0.772 11.378 19.651 1.00 55.88 95 ARG A O 1
ATOM 725 N N . LYS A 1 96 ? -0.817 12.915 20.067 1.00 49.28 96 LYS A N 1
ATOM 726 C CA . LYS A 1 96 ? -0.324 13.287 21.403 1.00 49.28 96 LYS A CA 1
ATOM 727 C C . LYS A 1 96 ? -0.854 12.271 22.423 1.00 49.28 96 LYS A C 1
ATOM 729 O O . LYS A 1 96 ? -1.993 11.828 22.274 1.00 49.28 96 LYS A O 1
ATOM 734 N N . ALA A 1 97 ? 0.006 11.887 23.370 1.00 48.28 97 ALA A N 1
ATOM 735 C CA . ALA A 1 97 ? -0.318 10.999 24.488 1.00 48.28 97 ALA A CA 1
ATOM 736 C C . ALA A 1 97 ? -1.431 11.576 25.372 1.00 48.28 97 ALA A C 1
ATOM 738 O O . ALA A 1 97 ? -1.494 12.824 25.481 1.00 48.28 97 ALA A O 1
#

Secondary structure (DSSP, 8-state):
-----EEEETTTTEEEE-S--EEEETTEEEEE--S--EEE-GGG-EEEEE---GGG-B----SS---SSS---------B--EEEES-EE--TT---